Protein AF-A0A924F3T9-F1 (afdb_monomer_lite)

Secondary structure (DSSP, 8-state):
------S--TTT-STTSSTTT-S---HHHHHHH--GGGGS--GGG---PPPPPPTT--TT--

pLDDT: mean 71.72, std 12.36, range [45.06, 91.62]

Structure (mmCIF, N/CA/C/O backbone):
data_AF-A0A924F3T9-F1
#
_entry.id   AF-A0A924F3T9-F1
#
loop_
_atom_site.group_PDB
_atom_site.id
_atom_site.type_symbol
_atom_site.label_atom_id
_atom_site.label_alt_id
_atom_site.label_comp_id
_atom_site.label_asym_id
_atom_site.label_entity_id
_atom_site.label_seq_id
_atom_site.pdbx_PDB_ins_code
_atom_site.Cartn_x
_atom_site.Cartn_y
_atom_site.Cartn_z
_atom_site.occupancy
_atom_site.B_iso_or_equiv
_atom_site.auth_seq_id
_atom_site.auth_comp_id
_atom_site.auth_asym_id
_atom_site.auth_atom_id
_atom_site.pdbx_PDB_model_num
ATOM 1 N N . HIS A 1 1 ? -2.751 -33.357 -8.630 1.00 50.88 1 HIS A N 1
ATOM 2 C CA . HIS A 1 1 ? -2.759 -32.150 -7.783 1.00 50.88 1 HIS A CA 1
ATOM 3 C C . HIS A 1 1 ? -3.272 -31.003 -8.631 1.00 50.88 1 HIS A C 1
ATOM 5 O O . HIS A 1 1 ? -2.602 -30.667 -9.595 1.00 50.88 1 HIS A O 1
ATOM 11 N N . THR A 1 2 ? -4.449 -30.459 -8.326 1.00 45.06 2 THR A N 1
ATOM 12 C CA . THR A 1 2 ? -4.997 -29.298 -9.040 1.00 45.06 2 THR A CA 1
ATOM 13 C C . THR A 1 2 ? -5.425 -28.303 -7.981 1.00 45.06 2 THR A C 1
ATOM 15 O O . THR A 1 2 ? -6.356 -28.567 -7.224 1.00 45.06 2 THR A O 1
ATOM 18 N N . THR A 1 3 ? -4.679 -27.212 -7.860 1.00 61.53 3 THR A N 1
ATOM 19 C CA . THR A 1 3 ? -5.106 -26.062 -7.066 1.00 61.53 3 THR A CA 1
ATOM 20 C C . THR A 1 3 ? -6.366 -25.514 -7.733 1.00 61.53 3 THR A C 1
ATOM 22 O O . THR A 1 3 ? -6.360 -25.304 -8.945 1.00 61.53 3 THR A O 1
ATOM 25 N N . GLY A 1 4 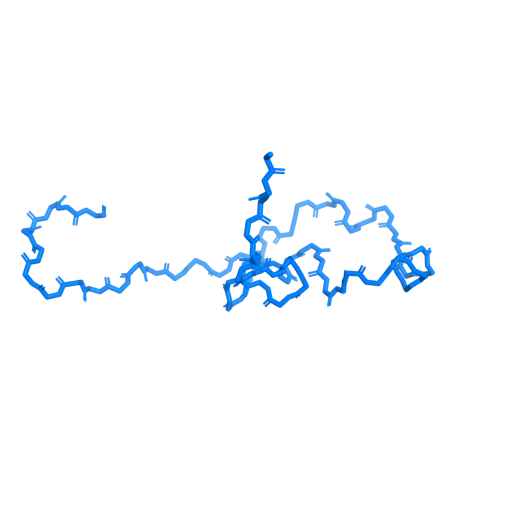? -7.461 -25.393 -6.979 1.00 66.62 4 GLY A N 1
ATOM 26 C CA . GLY A 1 4 ? -8.718 -24.838 -7.485 1.00 66.62 4 GLY A CA 1
ATOM 27 C C . GLY A 1 4 ? -8.586 -23.365 -7.879 1.00 66.62 4 GLY A C 1
ATOM 28 O O . GLY A 1 4 ? -7.535 -22.753 -7.684 1.00 66.62 4 GLY A O 1
ATOM 29 N N . GLU A 1 5 ? -9.660 -22.806 -8.431 1.00 61.78 5 GLU A N 1
ATOM 30 C CA . GLU A 1 5 ? -9.738 -21.387 -8.776 1.00 61.78 5 GLU A CA 1
ATOM 31 C C . GLU A 1 5 ? -9.495 -20.536 -7.521 1.00 61.78 5 GLU A C 1
ATOM 33 O O . GLU A 1 5 ? -10.125 -20.734 -6.479 1.00 61.78 5 GLU A O 1
ATOM 38 N N . VAL A 1 6 ? -8.495 -19.659 -7.587 1.00 61.41 6 VAL A N 1
ATOM 39 C CA . VAL A 1 6 ? -8.106 -18.814 -6.459 1.00 61.41 6 VAL A CA 1
ATOM 40 C C . VAL A 1 6 ? -8.988 -17.575 -6.505 1.00 61.41 6 VAL A C 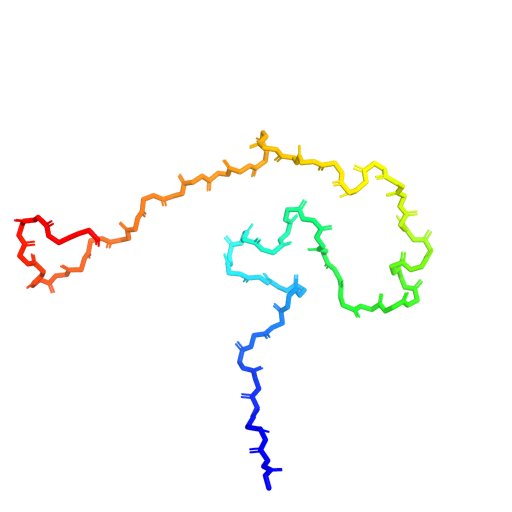1
ATOM 42 O O . VAL A 1 6 ? -8.843 -16.747 -7.395 1.00 61.41 6 VAL A O 1
ATOM 45 N N . ASP A 1 7 ? -9.885 -17.452 -5.530 1.00 58.09 7 ASP A N 1
ATOM 46 C CA . ASP A 1 7 ? -10.919 -16.407 -5.424 1.00 58.09 7 ASP A CA 1
ATOM 47 C C . ASP A 1 7 ? -10.353 -15.009 -5.063 1.00 58.09 7 ASP A C 1
ATOM 49 O O . ASP A 1 7 ? -11.005 -14.181 -4.428 1.00 58.09 7 ASP A O 1
ATOM 53 N N . GLY A 1 8 ? -9.082 -14.749 -5.381 1.00 56.59 8 GLY A N 1
ATOM 54 C CA . GLY A 1 8 ? -8.412 -13.511 -5.010 1.00 56.59 8 GLY A CA 1
ATOM 55 C C . GLY A 1 8 ? -7.109 -13.281 -5.761 1.00 56.59 8 GLY A C 1
ATOM 56 O O . GLY A 1 8 ? -6.191 -14.097 -5.703 1.00 56.59 8 GLY A O 1
ATOM 57 N N . ASP A 1 9 ? -7.021 -12.119 -6.400 1.00 59.91 9 ASP A N 1
ATOM 58 C CA . ASP A 1 9 ? -5.784 -11.570 -6.943 1.00 59.91 9 ASP A CA 1
ATOM 59 C C . ASP A 1 9 ? -5.238 -10.481 -5.994 1.00 59.91 9 ASP A C 1
ATOM 61 O O . ASP A 1 9 ? -5.974 -9.772 -5.294 1.00 59.91 9 ASP A O 1
ATOM 65 N N . TYR A 1 10 ? -3.915 -10.349 -5.963 1.00 58.59 10 TYR A N 1
ATOM 66 C CA . TYR A 1 10 ? -3.217 -9.231 -5.338 1.00 58.59 10 TYR A CA 1
ATOM 67 C C . TYR A 1 10 ? -3.382 -7.922 -6.136 1.00 58.59 10 TYR A C 1
ATOM 69 O O . TYR A 1 10 ? -2.955 -6.871 -5.666 1.00 58.59 10 TYR A O 1
ATOM 77 N N . SER A 1 11 ? -4.008 -7.928 -7.309 1.00 56.44 11 SER A N 1
ATOM 78 C CA . SER A 1 11 ? -4.393 -6.695 -8.012 1.00 56.44 11 SER A CA 1
ATOM 79 C C . SER A 1 11 ? -5.537 -5.950 -7.304 1.00 56.44 11 SER A C 1
ATOM 81 O O . SER A 1 11 ? -5.385 -4.776 -6.972 1.00 56.44 11 SER A O 1
ATOM 83 N N . ASP A 1 12 ? -6.633 -6.639 -6.978 1.00 55.47 12 ASP A N 1
ATOM 84 C CA . ASP A 1 12 ? -7.844 -6.020 -6.409 1.00 55.47 12 ASP A CA 1
ATOM 85 C C . ASP A 1 12 ? -7.822 -5.919 -4.877 1.00 55.47 12 ASP A C 1
ATOM 87 O O . ASP A 1 12 ? -8.430 -5.031 -4.267 1.00 55.47 12 ASP A O 1
ATOM 91 N N . GLY A 1 13 ? -7.060 -6.796 -4.223 1.00 54.00 13 GLY A N 1
ATOM 92 C CA . GLY A 1 13 ? -6.852 -6.786 -2.784 1.00 54.00 13 GLY A CA 1
ATOM 93 C C . GLY A 1 13 ? -8.088 -6.977 -1.910 1.00 54.00 13 GLY A C 1
ATOM 94 O O . GLY A 1 13 ? -9.242 -6.918 -2.318 1.00 54.00 13 GLY A O 1
ATOM 95 N N . ARG A 1 14 ? -7.854 -7.171 -0.607 1.00 55.97 14 ARG A N 1
ATOM 96 C CA . ARG A 1 14 ? -8.942 -7.182 0.384 1.00 55.97 14 ARG A CA 1
ATOM 97 C C . ARG A 1 14 ? -9.410 -5.754 0.662 1.00 55.97 14 ARG A C 1
ATOM 99 O O . ARG A 1 14 ? -8.975 -5.181 1.659 1.00 55.97 14 ARG A O 1
ATOM 106 N N . LYS A 1 15 ? -10.220 -5.157 -0.222 1.00 55.78 15 LYS A N 1
ATOM 107 C CA . LYS A 1 15 ? -10.834 -3.822 -0.028 1.00 55.78 15 LYS A CA 1
ATOM 108 C C . LYS A 1 15 ? -9.852 -2.778 0.550 1.00 55.78 15 LYS A C 1
ATOM 110 O O . LYS A 1 15 ? -10.170 -2.091 1.516 1.00 55.78 15 LYS A O 1
ATOM 115 N N . GLY A 1 16 ? -8.634 -2.716 0.002 1.00 50.53 16 GLY A N 1
ATOM 116 C CA . GLY A 1 16 ? -7.580 -1.789 0.448 1.00 50.53 16 GLY A CA 1
ATOM 117 C C . GLY A 1 16 ? -6.276 -2.430 0.937 1.00 50.53 16 GLY A C 1
ATOM 118 O O . GLY A 1 16 ? -5.272 -1.732 1.041 1.00 50.53 16 GLY A O 1
ATOM 119 N N . MET A 1 17 ? -6.233 -3.746 1.182 1.00 49.91 17 MET A N 1
ATOM 120 C CA . MET A 1 17 ? -5.015 -4.389 1.710 1.00 49.91 17 MET A CA 1
ATOM 121 C C . MET A 1 17 ? -3.923 -4.651 0.655 1.00 49.91 17 MET A C 1
ATOM 123 O O . MET A 1 17 ? -2.751 -4.712 1.017 1.00 49.91 17 MET A O 1
ATOM 127 N N . SER A 1 18 ? -4.275 -4.767 -0.633 1.00 53.62 18 SER A N 1
ATOM 128 C CA . SER A 1 18 ? -3.283 -5.003 -1.700 1.00 53.62 18 SER A CA 1
ATOM 129 C C . SER A 1 18 ? -2.787 -3.725 -2.387 1.00 53.62 18 SER A C 1
ATOM 131 O O . SER A 1 18 ? -1.608 -3.614 -2.714 1.00 53.62 18 SER A O 1
ATOM 133 N N . GLY A 1 19 ? -3.615 -2.673 -2.416 1.00 57.88 19 GLY A N 1
ATOM 134 C CA . GLY A 1 19 ? -3.286 -1.374 -3.021 1.00 57.88 19 GLY A CA 1
ATOM 135 C C . GLY A 1 19 ? -2.170 -0.567 -2.339 1.00 57.88 19 GLY A C 1
ATOM 136 O O . GLY A 1 19 ? -1.824 0.522 -2.798 1.00 57.88 19 GLY A O 1
ATOM 137 N N . LYS A 1 20 ? -1.588 -1.049 -1.232 1.00 65.62 20 LYS A N 1
ATOM 138 C CA . LYS A 1 20 ? -0.491 -0.343 -0.547 1.00 65.62 20 LYS A CA 1
ATOM 139 C C . LYS A 1 20 ? 0.798 -0.351 -1.373 1.00 65.62 20 LYS A C 1
ATOM 141 O O . LYS A 1 20 ? 1.512 0.660 -1.399 1.00 65.62 20 LYS A O 1
ATOM 146 N N . TYR A 1 21 ? 1.074 -1.478 -2.026 1.00 70.00 21 TYR A N 1
ATOM 147 C CA . TYR A 1 21 ? 2.320 -1.716 -2.754 1.00 70.00 21 TYR A CA 1
ATOM 148 C C . TYR A 1 21 ? 2.088 -2.036 -4.230 1.00 70.00 21 TYR A C 1
ATOM 150 O O . TYR A 1 21 ? 2.915 -1.641 -5.045 1.00 70.00 21 TYR A O 1
ATOM 158 N N . GLN A 1 22 ? 0.965 -2.672 -4.583 1.00 71.81 22 GLN A N 1
ATOM 159 C CA . GLN A 1 22 ? 0.704 -3.120 -5.946 1.00 71.81 22 GLN A CA 1
ATOM 160 C C . GLN A 1 22 ? -0.747 -2.847 -6.351 1.00 71.81 22 GLN A C 1
ATOM 162 O O . GLN A 1 22 ? -1.662 -3.006 -5.553 1.00 71.81 22 GLN A O 1
ATOM 167 N N . HIS A 1 23 ? -0.935 -2.368 -7.579 1.00 72.75 23 HIS A N 1
ATOM 168 C CA . HIS A 1 23 ? -2.235 -1.949 -8.119 1.00 72.75 23 HIS A CA 1
ATOM 169 C C . HIS A 1 23 ? -2.619 -2.699 -9.401 1.00 72.75 23 HIS A C 1
ATOM 171 O O . HIS A 1 23 ? -3.713 -2.512 -9.915 1.00 72.75 23 HIS A O 1
ATOM 177 N N . THR A 1 24 ? -1.714 -3.526 -9.924 1.00 73.75 24 THR A N 1
ATOM 178 C CA . THR A 1 24 ? -1.886 -4.286 -11.160 1.00 73.75 24 THR A CA 1
ATOM 179 C C . THR A 1 24 ? -1.111 -5.596 -11.047 1.00 73.75 24 THR A C 1
ATOM 181 O O . THR A 1 24 ? -0.055 -5.651 -10.405 1.00 73.75 24 THR A O 1
ATOM 184 N N . SER A 1 25 ? -1.635 -6.656 -11.652 1.00 74.88 25 SER A N 1
ATOM 185 C CA . SER A 1 25 ? -0.949 -7.940 -11.837 1.00 74.88 25 SER A CA 1
ATOM 186 C C . SER A 1 25 ? -0.355 -8.081 -13.249 1.00 74.88 25 SER A C 1
ATOM 188 O O . SER A 1 25 ? 0.279 -9.093 -13.548 1.00 74.88 25 SER A O 1
ATOM 190 N N . ASN A 1 26 ? -0.492 -7.059 -14.107 1.00 83.94 26 ASN A N 1
ATOM 191 C CA . ASN A 1 26 ? 0.095 -7.034 -15.446 1.00 83.94 26 ASN A CA 1
ATOM 192 C C . ASN A 1 26 ? 1.609 -6.768 -15.385 1.00 83.94 26 ASN A C 1
ATOM 194 O O . ASN A 1 26 ? 2.054 -5.700 -14.967 1.00 83.94 26 ASN A O 1
ATOM 198 N N . LEU A 1 27 ? 2.406 -7.737 -15.839 1.00 83.69 27 LEU A N 1
ATOM 199 C CA . LEU A 1 27 ? 3.866 -7.661 -15.799 1.00 83.69 27 LEU A CA 1
ATOM 200 C C . LEU A 1 27 ? 4.444 -6.551 -16.682 1.00 83.69 27 LEU A C 1
ATOM 202 O O . LEU A 1 27 ? 5.389 -5.892 -16.254 1.00 83.69 27 LEU A O 1
ATOM 206 N N . ASP A 1 28 ? 3.883 -6.310 -17.866 1.00 89.94 28 ASP A N 1
ATOM 207 C CA . ASP A 1 28 ? 4.395 -5.281 -18.780 1.00 89.94 28 ASP A CA 1
ATOM 208 C C . ASP A 1 28 ? 4.220 -3.880 -18.173 1.00 89.94 28 ASP A C 1
ATOM 210 O O . ASP A 1 28 ? 5.120 -3.039 -18.222 1.00 89.94 28 ASP A O 1
ATOM 214 N N . GLU A 1 29 ? 3.078 -3.655 -17.522 1.00 85.75 29 GLU A N 1
ATOM 215 C CA . GLU A 1 29 ? 2.775 -2.417 -16.805 1.00 85.75 29 GLU A CA 1
ATOM 216 C C . GLU A 1 29 ? 3.677 -2.231 -15.581 1.00 85.75 29 GLU A C 1
ATOM 218 O O . GLU A 1 29 ? 4.194 -1.134 -15.350 1.00 85.75 29 GLU A O 1
ATOM 223 N N . LEU A 1 30 ? 3.909 -3.298 -14.809 1.00 85.25 30 LEU A N 1
ATOM 224 C CA . LEU A 1 30 ? 4.814 -3.258 -13.661 1.00 85.25 30 LEU A CA 1
ATOM 225 C C . LEU A 1 30 ? 6.236 -2.926 -14.098 1.00 85.25 30 LEU A C 1
ATOM 227 O O . LEU A 1 30 ? 6.845 -2.039 -13.514 1.00 85.25 30 LEU A O 1
ATOM 231 N N . ILE A 1 31 ? 6.758 -3.574 -15.140 1.00 87.06 31 ILE A N 1
ATOM 232 C CA . ILE A 1 31 ? 8.115 -3.304 -15.636 1.00 87.06 31 ILE A CA 1
ATOM 233 C C . ILE A 1 31 ? 8.255 -1.835 -16.061 1.00 87.06 31 ILE A C 1
ATOM 235 O O . ILE A 1 31 ? 9.271 -1.209 -15.761 1.00 87.06 31 ILE A O 1
ATOM 239 N N . ALA A 1 32 ? 7.236 -1.267 -16.712 1.00 91.62 32 ALA A N 1
ATOM 240 C CA . ALA A 1 32 ? 7.263 0.115 -17.186 1.00 91.62 32 ALA A CA 1
ATOM 241 C C . ALA A 1 32 ? 7.085 1.169 -16.074 1.00 91.62 32 ALA A C 1
ATOM 243 O O . ALA A 1 32 ? 7.626 2.269 -16.183 1.00 91.62 32 ALA A O 1
ATOM 244 N N . SER A 1 33 ? 6.319 0.862 -15.022 1.00 87.31 33 SER A N 1
ATOM 245 C CA . SER A 1 33 ? 5.932 1.816 -13.969 1.00 87.31 33 SER A CA 1
ATOM 24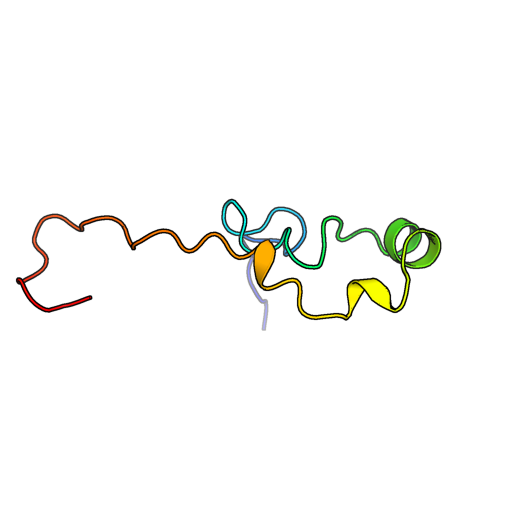6 C C . SER A 1 33 ? 6.658 1.621 -12.633 1.00 87.31 33 SER A C 1
ATOM 248 O O . SER A 1 33 ? 6.482 2.426 -11.710 1.00 87.31 33 SER A O 1
ATOM 250 N N . TRP A 1 34 ? 7.464 0.565 -12.497 1.00 86.50 34 TRP A N 1
ATOM 251 C CA . TRP A 1 34 ? 8.179 0.258 -11.263 1.00 86.50 34 TRP A CA 1
ATOM 252 C C . TRP A 1 34 ? 9.296 1.266 -10.983 1.00 86.50 34 TRP A C 1
ATOM 254 O O . TRP A 1 34 ? 10.044 1.682 -11.868 1.00 86.50 34 TRP A O 1
ATOM 264 N N . SER A 1 35 ? 9.444 1.624 -9.708 1.00 8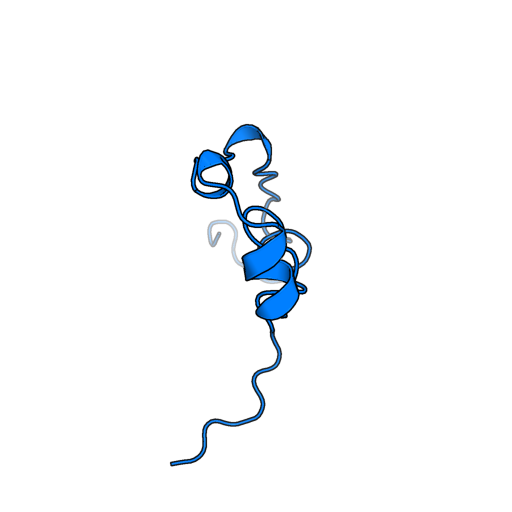7.56 35 SER A N 1
ATOM 265 C CA . SER A 1 35 ? 10.582 2.396 -9.216 1.00 87.56 35 SER A CA 1
ATOM 266 C C . SER A 1 35 ? 11.008 1.920 -7.823 1.00 87.56 35 SER A C 1
ATOM 268 O O . SER A 1 35 ? 10.165 1.432 -7.061 1.00 87.56 35 SER A O 1
ATOM 270 N N . PRO A 1 36 ? 12.288 2.091 -7.435 1.00 87.94 36 PRO A N 1
ATOM 271 C CA . PRO A 1 36 ? 12.782 1.641 -6.131 1.00 87.94 36 PRO A CA 1
ATOM 272 C C . PRO A 1 36 ? 11.995 2.187 -4.927 1.00 87.94 36 PRO A C 1
ATOM 274 O O . PRO A 1 36 ? 11.795 1.475 -3.944 1.00 87.94 36 PRO A O 1
ATOM 277 N N . ASP A 1 37 ? 11.463 3.410 -5.014 1.00 84.44 37 ASP A N 1
ATOM 278 C CA . ASP A 1 37 ? 10.666 4.035 -3.946 1.00 84.44 3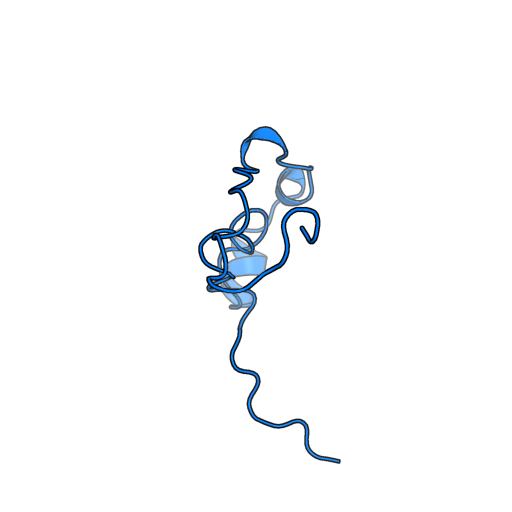7 ASP A CA 1
ATOM 279 C C . ASP A 1 37 ? 9.362 3.281 -3.629 1.00 84.44 37 ASP A C 1
ATOM 281 O O . ASP A 1 37 ? 8.757 3.465 -2.567 1.00 84.44 37 ASP A O 1
ATOM 285 N N . GLN A 1 38 ? 8.889 2.427 -4.540 1.00 83.56 38 GLN A N 1
ATOM 286 C CA . GLN A 1 38 ? 7.717 1.578 -4.317 1.00 83.56 38 GLN A CA 1
ATOM 287 C C . GLN A 1 38 ? 7.991 0.445 -3.320 1.00 83.56 38 GLN A C 1
ATOM 289 O O . GLN A 1 38 ? 7.047 -0.054 -2.708 1.00 83.56 38 GLN A O 1
ATOM 294 N N . MET A 1 39 ? 9.260 0.092 -3.091 1.00 83.00 39 MET A N 1
ATOM 295 C CA . MET A 1 39 ? 9.660 -0.886 -2.073 1.00 83.00 39 MET A CA 1
ATOM 296 C C . MET A 1 39 ? 9.652 -0.311 -0.651 1.00 83.00 39 MET A C 1
ATOM 298 O O . MET A 1 39 ? 9.728 -1.063 0.322 1.00 83.00 39 MET A O 1
ATOM 302 N N . LEU A 1 40 ? 9.572 1.015 -0.503 1.00 85.00 40 LEU A N 1
ATOM 303 C CA . LEU A 1 40 ? 9.622 1.647 0.808 1.00 85.00 40 LEU A CA 1
ATOM 304 C C . LEU A 1 40 ? 8.314 1.418 1.587 1.00 85.00 40 LEU A C 1
ATOM 306 O O . LEU A 1 40 ? 7.221 1.548 1.024 1.00 85.00 40 LEU A O 1
ATOM 310 N N . PRO A 1 41 ? 8.382 1.137 2.902 1.00 82.44 41 PRO A N 1
ATOM 311 C CA . PRO A 1 41 ? 7.191 0.981 3.727 1.00 82.44 41 PRO A CA 1
ATOM 312 C C . PRO A 1 41 ? 6.324 2.246 3.731 1.00 82.44 41 PRO A C 1
ATOM 314 O O . PRO A 1 41 ? 6.679 3.278 4.298 1.00 82.44 41 PRO A O 1
ATOM 317 N N . ARG A 1 42 ? 5.121 2.165 3.160 1.00 78.00 42 ARG A N 1
ATOM 318 C CA . ARG A 1 42 ? 4.157 3.281 3.139 1.00 78.00 42 ARG A CA 1
ATOM 319 C C . ARG A 1 42 ? 3.225 3.236 4.344 1.00 78.00 42 ARG A C 1
ATOM 321 O O . ARG A 1 42 ? 2.012 3.160 4.186 1.00 78.00 42 ARG A O 1
ATOM 328 N N . ALA A 1 43 ? 3.781 3.206 5.557 1.00 77.62 43 ALA A N 1
ATOM 329 C CA . ALA A 1 43 ? 3.007 3.044 6.797 1.00 77.62 43 ALA A CA 1
ATOM 330 C C . ALA A 1 43 ? 1.883 4.086 6.952 1.00 77.62 43 ALA A C 1
ATOM 332 O O . ALA A 1 43 ? 0.805 3.747 7.415 1.00 77.62 43 ALA A O 1
ATOM 333 N N . TYR A 1 44 ? 2.088 5.309 6.458 1.00 78.06 44 TYR A N 1
ATOM 334 C CA . TYR A 1 44 ? 1.079 6.375 6.436 1.00 78.06 44 TYR A CA 1
ATOM 335 C C . TYR A 1 44 ? -0.160 6.067 5.571 1.00 78.06 44 TYR A C 1
ATOM 337 O O . TYR A 1 44 ? -1.194 6.702 5.744 1.00 78.06 44 TYR A O 1
ATOM 345 N N . LYS A 1 45 ? -0.074 5.105 4.641 1.00 73.00 45 LYS A N 1
ATOM 346 C CA . LYS A 1 45 ? -1.213 4.619 3.843 1.00 73.00 45 LYS A CA 1
ATOM 347 C C . LYS A 1 45 ? -1.951 3.453 4.510 1.00 73.00 45 LYS A C 1
ATOM 349 O O . LYS A 1 45 ? -2.957 2.999 3.978 1.00 73.00 45 LYS A O 1
ATOM 354 N N . ASP A 1 46 ? -1.447 2.936 5.632 1.00 71.94 46 ASP A N 1
ATOM 355 C CA . ASP A 1 46 ? -2.070 1.830 6.364 1.00 71.94 46 ASP A CA 1
ATOM 356 C C . ASP A 1 46 ? -3.264 2.346 7.180 1.00 71.94 46 ASP A C 1
ATOM 358 O O . ASP A 1 46 ? -3.115 2.812 8.310 1.00 71.94 46 ASP A O 1
ATOM 362 N N . GLN A 1 47 ? -4.461 2.290 6.595 1.00 70.56 47 GLN A N 1
ATOM 363 C CA . GLN A 1 47 ? -5.705 2.548 7.315 1.00 70.56 47 GLN A CA 1
ATOM 364 C C . GLN A 1 47 ? -6.195 1.249 7.950 1.00 70.56 47 GLN A C 1
ATOM 366 O O . GLN A 1 47 ? -6.863 0.431 7.316 1.00 70.56 47 GLN A O 1
ATOM 371 N N . ARG A 1 48 ? -5.865 1.048 9.226 1.00 73.62 48 ARG A N 1
ATOM 372 C CA . ARG A 1 48 ? -6.347 -0.116 9.971 1.00 73.62 48 ARG A CA 1
ATOM 373 C C . ARG A 1 48 ? -7.815 0.074 10.325 1.00 73.62 48 ARG A C 1
ATOM 375 O O . ARG A 1 48 ? -8.155 0.957 11.107 1.00 73.62 48 ARG A O 1
ATOM 382 N N . GLN A 1 49 ? -8.671 -0.780 9.778 1.00 70.19 49 GLN A N 1
ATOM 383 C CA . GLN A 1 49 ? -10.053 -0.897 10.227 1.00 70.19 49 GLN A CA 1
ATOM 384 C C . GLN A 1 49 ? -10.147 -1.968 11.311 1.00 70.19 49 GLN A C 1
ATOM 386 O O . GLN A 1 49 ? -9.514 -3.022 11.218 1.00 70.19 49 GLN A O 1
ATOM 391 N N . ALA A 1 50 ? -10.924 -1.686 12.356 1.00 75.69 50 ALA A N 1
ATOM 392 C CA . ALA A 1 50 ? -11.268 -2.703 13.336 1.00 75.69 50 ALA A CA 1
ATOM 393 C C . ALA A 1 50 ? -12.080 -3.811 12.650 1.00 75.69 50 ALA A C 1
ATOM 395 O O . ALA A 1 50 ? -12.896 -3.530 11.769 1.00 75.69 50 ALA A O 1
ATOM 396 N N . ALA A 1 51 ? -11.853 -5.061 13.055 1.00 76.38 51 ALA A N 1
ATOM 397 C CA . ALA A 1 51 ? -12.652 -6.174 12.566 1.00 76.38 51 ALA A CA 1
ATOM 398 C C . ALA A 1 51 ? -14.146 -5.924 12.865 1.00 76.38 51 ALA A C 1
ATOM 400 O O . ALA A 1 51 ? -14.472 -5.369 13.922 1.00 76.38 51 ALA A O 1
ATOM 401 N N . PRO A 1 52 ? -15.056 -6.303 11.951 1.00 76.44 52 PRO A N 1
ATOM 402 C CA . PRO A 1 52 ? -16.484 -6.159 12.186 1.00 76.44 52 PRO A CA 1
ATOM 403 C C . PRO A 1 52 ? -16.918 -7.006 13.386 1.00 76.44 52 PRO A C 1
ATOM 405 O O . PRO A 1 52 ? -16.387 -8.089 13.633 1.00 76.44 52 PRO A O 1
ATOM 408 N N . VAL A 1 53 ? -17.916 -6.518 14.122 1.00 79.00 53 VAL A N 1
ATOM 409 C CA . VAL A 1 53 ? -18.493 -7.258 15.248 1.00 79.00 53 VAL A CA 1
ATOM 410 C C . VAL A 1 53 ? -19.278 -8.452 14.708 1.00 79.00 53 VAL A C 1
ATOM 412 O O . VAL A 1 53 ? -20.233 -8.282 13.952 1.00 79.00 53 VAL A O 1
ATOM 415 N N . ILE A 1 54 ? -18.890 -9.658 15.118 1.00 81.06 54 ILE A N 1
ATOM 416 C CA . ILE A 1 54 ? -19.598 -10.894 14.776 1.00 81.06 54 ILE A CA 1
ATOM 417 C C . ILE A 1 54 ? -20.670 -11.147 15.843 1.00 81.06 54 ILE A C 1
ATOM 419 O O . ILE A 1 54 ? -20.364 -11.291 17.029 1.00 81.06 54 ILE A O 1
ATOM 423 N N . ILE A 1 55 ? -21.938 -11.195 15.428 1.00 82.88 55 ILE A N 1
ATOM 424 C CA . ILE A 1 55 ? -23.067 -11.479 16.325 1.00 82.88 55 ILE A CA 1
ATOM 425 C C . ILE A 1 55 ? -22.915 -12.907 16.871 1.00 82.88 55 ILE A C 1
ATOM 427 O O . ILE A 1 55 ? -22.767 -13.852 16.104 1.00 82.88 55 ILE A O 1
ATOM 431 N N . GLY A 1 56 ? -22.953 -13.058 18.199 1.00 84.62 56 GLY A N 1
ATOM 432 C CA . GLY A 1 56 ? -22.782 -14.348 18.882 1.00 84.62 56 GLY A CA 1
ATOM 433 C C . GLY A 1 56 ? -21.354 -14.648 19.355 1.00 84.62 56 GLY A C 1
ATOM 434 O O . GLY A 1 56 ? -21.142 -15.673 20.001 1.00 84.62 56 GLY A O 1
ATOM 435 N N . LEU A 1 57 ? -20.383 -13.765 19.095 1.00 81.31 57 LEU A N 1
ATOM 436 C CA . LEU A 1 57 ? -19.019 -13.929 19.597 1.00 81.31 57 LEU A CA 1
ATOM 437 C C . LEU A 1 57 ? -18.926 -13.514 21.086 1.00 81.31 57 LEU A C 1
ATOM 439 O O . LEU A 1 57 ? -19.368 -12.414 21.437 1.00 81.31 57 LEU A O 1
ATOM 443 N N . PRO A 1 58 ? -18.356 -14.346 21.983 1.00 78.81 58 PRO A N 1
ATOM 444 C CA . PRO A 1 58 ? -18.200 -13.994 23.393 1.00 78.81 58 PRO A CA 1
ATOM 445 C C . PRO A 1 58 ? -17.318 -12.755 23.576 1.00 78.81 58 PRO A C 1
ATOM 447 O O . PRO A 1 58 ? -16.295 -12.594 22.904 1.00 78.81 58 PRO A O 1
ATOM 450 N N . LYS A 1 59 ? -17.677 -11.895 24.537 1.00 75.31 59 LYS A N 1
ATOM 451 C CA . LYS A 1 59 ? -16.915 -10.683 24.869 1.00 75.31 59 LYS A CA 1
ATOM 452 C C . LYS A 1 59 ? -15.485 -11.069 25.279 1.00 75.31 59 LYS A C 1
ATOM 454 O O . LYS A 1 59 ? -15.288 -11.617 26.358 1.00 75.31 59 LYS A O 1
ATOM 459 N N . GLY A 1 60 ? -14.502 -10.784 24.423 1.00 70.12 60 GLY A N 1
ATOM 460 C CA . GLY A 1 60 ? -13.085 -11.082 24.673 1.00 70.12 60 GLY A CA 1
ATOM 461 C C . GLY A 1 60 ? -12.386 -11.893 23.579 1.00 70.12 60 GLY A C 1
ATOM 462 O O . GL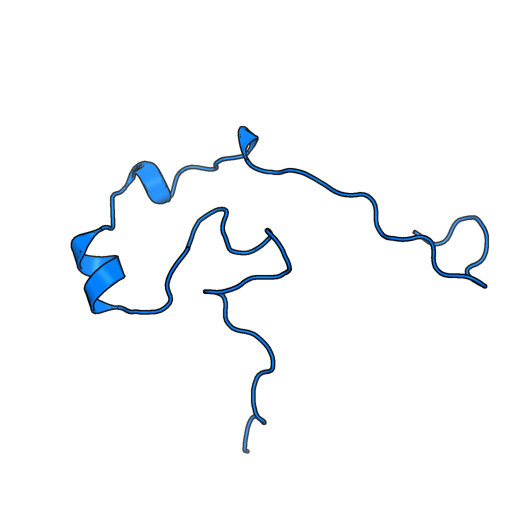Y A 1 60 ? -11.159 -11.868 23.535 1.00 70.12 60 GLY A O 1
ATOM 463 N N . MET A 1 61 ? -13.122 -12.539 22.668 1.00 63.66 61 MET A N 1
ATOM 464 C CA . MET A 1 61 ? -12.539 -13.012 21.406 1.00 63.66 61 MET A CA 1
ATOM 465 C C . MET A 1 61 ? -12.445 -11.827 20.440 1.00 63.66 61 MET A C 1
ATOM 467 O O . MET A 1 61 ? -13.458 -11.192 20.145 1.00 63.66 61 MET A O 1
ATOM 471 N N . LYS A 1 62 ? -11.221 -11.489 20.026 1.00 54.69 62 LYS A N 1
ATOM 472 C CA . LYS A 1 62 ? -10.927 -10.506 18.977 1.00 54.69 62 LYS A CA 1
ATOM 473 C C . LYS A 1 62 ? -10.587 -11.221 17.682 1.00 54.69 62 LYS A C 1
ATOM 475 O O . LYS A 1 62 ? -9.923 -12.275 17.783 1.00 54.69 62 LYS A O 1
#

Sequence (62 aa):
HTTGEVDGDYSDGRKGMSGKYQHTSNLDELIASWSPDQMLPRAYKDQRQAAPVIIGLPKGMK

Radius of gyration: 16.82 Å; chains: 1; bounding box: 36×38×44 Å

Foldseek 3Di:
DDDDDDPDDLQCDPVQPSVLQHNDPDPVCCVVPDDPCSPDDPVVSDDDDDDDDDPPDPPPDD